Protein 9AVK (pdb70)

Sequence (101 aa):
SITQPMAEETYNPSYRRPVNNVEQGQTATDKPSFTTQDDKDATAPTGTTFTTTGTDTPTWATIDPSNGTVVTLKPGTPGAYNVPVTVTYPDKSTDEETTVPVIIVTKA

Solvent-accessible surface area: 6154 Å² total; per-residue (Å²): 151,179,107,66,68,59,20,116,61,42,66,20,60,15,184,102,20,96,6,56,70,70,101,73,20,84,10,147,22,71,17,28,42,95,97,119,134,137,24,125,20,24,139,54,8,64,10,75,31,21,149,129,36,23,135,36,8,84,34,60,79,84,76,0,39,0,39,0,127,6,30,94,53,32,80,59,100,0,30,0,28,0,30,1,61,63,149,21,74,27,123,21,52,0,40,2,91,4,53,167,103

InterPro domains:
  IPR005877 YSIRK Gram-positive signal peptide [PF04650] (17-41)
  IPR005877 YSIRK Gram-positive signal peptide [TIGR01168] (12-47)
  IPR012706 Rib/alpha/Esp surface antigen repeat [TIGR02331] (1205-1282)
  IPR012706 Rib/alpha/Esp surface antigen repeat [TIGR02331] (1286-1363)
  IPR012706 Rib/alpha/Esp surface antigen repeat [TIGR02331] (1367-1444)
  IPR012706 Rib/alpha/Esp surface antigen repeat [TIGR02331] (1448-1523)
  IPR012706 Rib/alpha/Esp surface antigen repeat [TIGR02331] (1527-1591)
  IPR012706 Rib/alpha/Esp surface antigen repeat [TIGR02331] (1600-1668)
  IPR013783 Immunoglobulin-like fold [G3DSA:2.60.40.10] (894-987)
  IPR019931 LPXTG cell wall anchor motif [PF00746] (1719-1752)
  IPR019931 LPXTG cell wall anchor motif [PS50847] (1725-1763)
  IPR044055 Long Rib domain [PF18957] (893-985)
  IPR046776 Putative pectate lyase-like adhesive domain [PF20585] (189-336)
  IPR059115 Rib domain [PF08428] (1193-1267)
  IPR059115 Rib domain [PF08428] (1274-1348)
  IPR059115 Rib domain [PF08428] (1355-1429)
  IPR059115 Rib domain [PF08428] (1436-1510)
  IPR059115 Rib domain [PF08428] (1515-1591)
  IPR059115 Rib domain [PF08428] (1595-1663)

Nearest PDB structures (foldseek):
  9avk-assembly1_A  TM=1.010E+00  e=5.190E-19  Limosilactobacillus reuteri
  6s5w-assembly2_B  TM=9.394E-01  e=1.440E-09  Lactobacillus acidophilus
  4aq1-assembly2_A-3  TM=6.271E-01  e=8.858E-03  Geobacillus stearothermophilus
  4aq1-assembly4_C-3  TM=6.489E-01  e=1.994E-02  Geobacillus stearothermophilus
  2yrl-assembly1_A  TM=5.977E-01  e=1.294E-02  Homo sapiens

Organism: Limosilactobacillus reuteri (NCBI:txid1598)

Structure (mmCIF, N/CA/C/O backbone):
data_9AVK
#
_entry.id   9AVK
#
_cell.length_a   36.161
_cell.length_b   36.161
_cell.length_c   126.332
_cell.angle_alpha   90.00
_cell.angle_beta   90.00
_cell.angle_gamma   90.00
#
_symmetry.space_group_name_H-M   'P 41 2 2'
#
loop_
_entity.id
_entity.type
_entity.pdbx_description
1 polymer 'YSIRK signal domain/LPXTG anchor domain surface protein'
2 non-polymer 'SODIUM ION'
3 non-polymer 'THIOCYANATE ION'
4 water water
#
loop_
_atom_site.group_PDB
_atom_site.id
_atom_site.type_symbol
_atom_site.label_atom_id
_atom_site.label_alt_id
_atom_site.label_comp_id
_atom_site.label_asym_id
_atom_site.label_entity_id
_atom_site.label_seq_id
_atom_site.pdbx_PDB_ins_code
_atom_site.Cartn_x
_atom_site.Cartn_y
_atom_site.Cartn_z
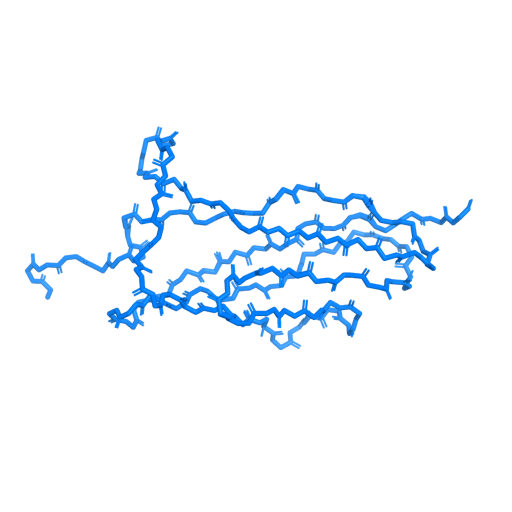_atom_site.occupancy
_atom_site.B_iso_or_equiv
_atom_site.auth_seq_id
_atom_site.auth_comp_id
_atom_site.auth_asym_id
_atom_site.auth_atom_id
_atom_site.pdbx_PDB_model_num
ATOM 1 N N . SER A 1 1 ? 34.390 -26.486 14.032 1.00 41.18 887 SER A N 1
ATOM 2 C CA . SER A 1 1 ? 33.307 -27.191 14.766 1.00 41.04 887 SER A CA 1
ATOM 3 C C . SER A 1 1 ? 33.783 -27.764 16.110 1.00 35.11 887 SER A C 1
ATOM 4 O O . SER A 1 1 ? 32.973 -28.389 16.776 1.00 37.85 887 SER A O 1
ATOM 7 N N . ILE A 1 2 ? 35.059 -27.575 16.514 1.00 31.94 888 ILE A N 1
ATOM 8 C CA . ILE A 1 2 ? 35.385 -27.488 17.941 1.00 30.31 888 ILE A CA 1
ATOM 9 C C . ILE A 1 2 ? 35.033 -26.091 18.456 1.00 25.16 888 ILE A C 1
ATOM 10 O O . ILE A 1 2 ? 34.775 -25.926 19.642 1.00 22.69 888 ILE A O 1
ATOM 15 N N . THR A 1 3 ? 35.063 -25.094 17.571 1.00 24.00 889 THR A N 1
ATOM 16 C CA . THR A 1 3 ? 34.438 -23.813 17.831 1.00 23.29 889 THR A CA 1
ATOM 17 C C . THR A 1 3 ? 32.983 -23.865 17.342 1.00 22.61 889 THR A C 1
ATOM 18 O O . THR A 1 3 ? 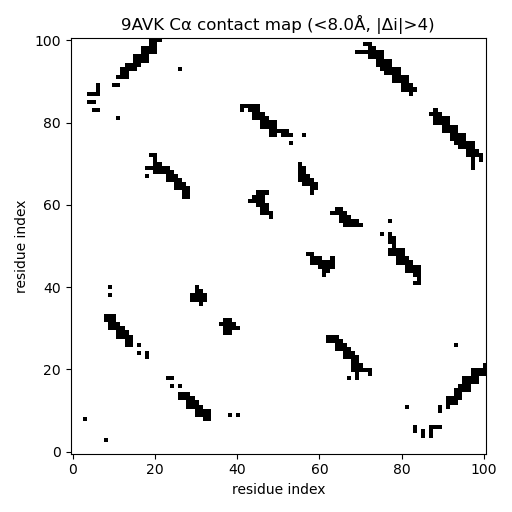32.649 -24.624 16.424 1.00 23.89 889 THR A O 1
ATOM 22 N N . GLN A 1 4 ? 32.136 -23.024 17.956 1.00 20.84 890 GLN A N 1
ATOM 23 C CA . GLN A 1 4 ? 30.694 -22.984 17.719 1.00 20.91 890 GLN A CA 1
ATOM 24 C C . GLN A 1 4 ? 30.360 -21.851 16.733 1.00 18.08 890 GLN A C 1
ATOM 25 O O . GLN A 1 4 ? 31.052 -20.835 16.646 1.00 18.01 890 GLN A O 1
ATOM 28 N N . PRO A 1 5 ? 29.307 -22.014 15.912 1.00 16.27 891 PRO A N 1
ATOM 29 C CA . PRO A 1 5 ? 28.879 -20.965 14.994 1.00 14.43 891 PRO A CA 1
ATOM 30 C C . PRO A 1 5 ? 28.506 -19.696 15.739 1.00 13.59 891 PRO A C 1
ATOM 31 O O . PRO A 1 5 ? 27.920 -19.740 16.802 1.00 12.89 891 PRO A O 1
ATOM 35 N N . MET A 1 6 ? 28.786 -18.535 15.146 1.00 12.93 892 MET A N 1
ATOM 36 C CA . MET A 1 6 ? 28.401 -17.260 15.737 1.00 13.25 892 MET A CA 1
ATOM 37 C C . MET A 1 6 ? 26.885 -17.182 15.882 1.00 13.49 892 MET A C 1
ATOM 38 O O . MET A 1 6 ? 26.396 -16.589 16.856 1.00 14.51 892 MET A O 1
ATOM 43 N N . ALA A 1 7 ? 26.121 -17.816 14.976 1.00 12.27 893 ALA A N 1
ATOM 44 C CA . ALA A 1 7 ? 24.671 -17.803 15.074 1.00 13.09 893 ALA A CA 1
ATOM 45 C C . ALA A 1 7 ? 24.156 -18.497 16.328 1.00 14.78 893 ALA A C 1
ATOM 46 O O . ALA A 1 7 ? 23.046 -18.245 16.742 1.00 15.73 893 ALA A O 1
ATOM 48 N N A GLU A 1 8 ? 24.951 -19.373 16.939 0.50 14.81 894 GLU A N 1
ATOM 49 N N B GLU A 1 8 ? 24.962 -19.353 16.963 0.50 14.86 894 GLU A N 1
ATOM 50 C CA A GLU A 1 8 ? 24.531 -19.963 18.189 0.50 15.29 894 GLU A CA 1
ATOM 51 C CA B GLU A 1 8 ? 24.535 -19.992 18.192 0.50 15.38 894 GLU A CA 1
ATOM 52 C C A GLU A 1 8 ? 24.579 -18.918 19.300 0.50 15.09 894 GLU A C 1
ATOM 53 C C B GLU A 1 8 ? 24.746 -19.073 19.395 0.50 15.25 894 GLU A C 1
ATOM 54 O O A GLU A 1 8 ? 23.692 -18.914 20.143 0.50 16.47 894 GLU A O 1
ATOM 55 O O B GLU A 1 8 ? 24.192 -19.373 20.449 0.50 16.36 894 GLU A O 1
ATOM 66 N N . THR A 1 9 ? 25.578 -18.028 19.264 1.00 14.98 895 THR A N 1
ATOM 67 C CA . THR A 1 9 ? 25.935 -17.135 20.368 1.00 14.86 895 THR A CA 1
ATOM 68 C C . THR A 1 9 ? 25.088 -15.866 20.386 1.00 14.15 895 THR A C 1
ATOM 69 O O . THR A 1 9 ? 24.751 -15.313 21.433 1.00 16.35 895 THR A O 1
ATOM 73 N N . TYR A 1 10 ? 24.787 -15.360 19.206 1.00 12.24 896 TYR A N 1
ATOM 74 C CA . TYR A 1 10 ? 24.135 -14.065 19.057 1.00 11.69 896 TYR A CA 1
ATOM 75 C C . TYR A 1 10 ? 22.665 -14.221 18.714 1.00 11.55 896 TYR A C 1
ATOM 76 O O . TYR A 1 10 ? 22.302 -15.172 18.052 1.00 12.55 896 TYR A O 1
ATOM 85 N N . ASN A 1 11 ? 21.851 -13.276 19.174 1.00 10.30 897 ASN A N 1
ATOM 86 C CA . ASN A 1 11 ? 20.409 -13.307 18.951 1.00 10.49 897 ASN A CA 1
ATOM 87 C C . ASN A 1 11 ? 19.974 -11.939 18.459 1.00 8.90 897 ASN A C 1
ATOM 88 O O . ASN A 1 11 ? 19.884 -10.977 19.219 1.00 9.20 897 ASN A O 1
ATOM 93 N N . PRO A 1 12 ? 19.674 -11.775 17.156 1.00 8.70 898 PRO A N 1
ATOM 94 C CA . PRO A 1 12 ? 19.197 -10.507 16.641 1.00 8.29 898 PRO A CA 1
ATOM 95 C C . PRO A 1 12 ? 17.693 -10.299 16.866 1.00 8.12 898 PRO A C 1
ATOM 96 O O . PRO A 1 12 ? 16.946 -11.282 16.986 1.00 10.59 898 PRO A O 1
ATOM 100 N N . SER A 1 13 ? 17.268 -9.033 16.985 1.00 8.10 899 SER A N 1
ATOM 101 C CA . SER A 1 13 ? 15.863 -8.649 16.903 1.00 7.75 899 SER A CA 1
ATOM 102 C C . SER A 1 13 ? 15.753 -7.214 16.422 1.00 7.61 899 SER A C 1
ATOM 103 O O . SER A 1 13 ? 16.718 -6.462 16.450 1.00 8.60 899 SER A O 1
ATOM 106 N N . TYR A 1 14 ? 14.564 -6.882 15.963 1.00 6.63 900 TYR A N 1
ATOM 107 C CA . TYR A 1 14 ? 14.202 -5.527 15.630 1.00 6.65 900 TYR A CA 1
ATOM 108 C C . TYR A 1 14 ? 13.082 -5.099 16.559 1.00 7.17 900 TYR A C 1
ATOM 109 O O . TYR A 1 14 ? 12.381 -5.939 17.085 1.00 8.94 900 TYR A O 1
ATOM 118 N N A ARG A 1 15 ? 12.930 -3.783 16.704 0.50 7.75 901 ARG A N 1
ATOM 119 N N B ARG A 1 15 ? 12.947 -3.793 16.764 0.50 7.74 901 ARG A N 1
ATOM 120 C CA A ARG A 1 15 ? 11.868 -3.182 17.490 0.50 7.71 901 ARG A CA 1
ATOM 121 C CA B ARG A 1 15 ? 11.845 -3.286 17.554 0.50 7.67 901 ARG A CA 1
ATOM 122 C C A ARG A 1 15 ? 10.553 -3.265 16.724 0.50 7.15 901 ARG A C 1
ATOM 123 C C B ARG A 1 15 ? 10.563 -3.339 16.735 0.50 7.15 901 ARG A C 1
ATOM 124 O O A ARG A 1 15 ? 10.526 -3.007 15.525 0.50 6.64 901 ARG A O 1
ATOM 125 O O B ARG A 1 15 ? 10.576 -3.149 15.526 0.50 6.74 901 ARG A O 1
ATOM 140 N N . PRO A 1 16 ? 9.392 -3.491 17.376 1.00 6.83 902 PRO A N 1
ATOM 141 C CA . PRO A 1 16 ? 8.128 -3.315 16.676 1.00 7.40 902 PRO A CA 1
ATOM 142 C C . PRO A 1 16 ? 8.032 -1.874 16.192 1.00 7.86 902 PRO A C 1
ATOM 143 O O . PRO A 1 16 ? 8.424 -0.950 16.899 1.00 7.40 902 PRO A O 1
ATOM 147 N N . VAL A 1 17 ? 7.542 -1.681 14.975 1.00 8.22 903 VAL A N 1
ATOM 148 C CA . VAL A 1 17 ? 7.433 -0.336 14.441 1.00 9.51 903 VAL A CA 1
ATOM 149 C C . VAL A 1 17 ? 6.038 -0.107 13.831 1.00 9.50 903 VAL A C 1
ATOM 150 O O . VAL A 1 17 ? 5.590 -0.882 13.005 1.00 9.84 903 VAL A O 1
ATOM 154 N N A ASN A 1 18 ? 5.369 0.948 14.278 0.50 9.46 904 ASN A N 1
ATOM 155 N N B ASN A 1 18 ? 5.378 0.997 14.220 0.50 10.05 904 ASN A N 1
ATOM 156 C CA A ASN A 1 18 ? 4.229 1.456 13.566 0.50 9.67 904 ASN A CA 1
ATOM 157 C CA B ASN A 1 18 ? 4.116 1.471 13.672 0.50 10.71 904 ASN A CA 1
ATOM 158 C C A ASN A 1 18 ? 4.755 2.457 12.543 0.50 9.21 904 ASN A C 1
ATOM 159 C C B ASN A 1 18 ? 4.460 2.590 12.687 0.50 10.07 904 ASN A C 1
ATOM 160 O O A ASN A 1 18 ? 5.701 3.227 12.749 0.50 8.81 904 ASN A O 1
ATOM 161 O O B ASN A 1 18 ? 5.007 3.610 13.128 0.50 9.56 904 ASN A O 1
ATOM 170 N N . VAL A 1 19 ? 4.108 2.415 11.397 1.00 8.96 905 VAL A N 1
ATOM 171 C CA . VAL A 1 19 ? 4.374 3.415 10.375 1.00 9.14 905 VAL A CA 1
ATOM 172 C C . VAL A 1 19 ? 3.063 3.766 9.685 1.00 8.99 905 VAL A C 1
ATOM 173 O O . VAL A 1 19 ? 2.268 2.900 9.388 1.00 8.60 905 VAL A O 1
ATOM 177 N N . GLU A 1 20 ? 2.787 5.067 9.478 1.00 8.60 906 GLU A N 1
ATOM 178 C CA . GLU A 1 20 ? 1.587 5.447 8.810 1.00 9.24 906 GLU A CA 1
ATOM 179 C C . GLU A 1 20 ? 1.790 5.296 7.308 1.00 8.39 906 GLU A C 1
ATOM 180 O O . GLU A 1 20 ? 2.793 5.696 6.756 1.00 8.05 906 GLU A O 1
ATOM 186 N N . GLN A 1 21 ? 0.785 4.748 6.654 1.00 8.24 907 GLN A N 1
ATOM 187 C CA . GLN A 1 21 ? 0.700 4.732 5.221 1.00 8.14 907 GLN A CA 1
ATOM 188 C C . GLN A 1 21 ? 1.052 6.106 4.656 1.00 7.86 907 GLN A C 1
ATOM 189 O O . GLN A 1 21 ? 0.496 7.128 5.084 1.00 8.92 907 GLN A O 1
ATOM 195 N N . GLY A 1 22 ? 1.996 6.128 3.715 1.00 7.95 908 GLY A N 1
ATOM 196 C CA . GLY A 1 22 ? 2.392 7.389 3.110 1.00 8.44 908 GLY A CA 1
ATOM 197 C C . GLY A 1 22 ? 3.547 8.102 3.806 1.00 9.04 908 GLY A C 1
ATOM 198 O O . GLY A 1 22 ? 3.964 9.152 3.304 1.00 11.07 908 GLY A O 1
ATOM 199 N N . GLN A 1 23 ? 3.971 7.604 4.963 1.00 8.05 909 GLN A N 1
ATOM 200 C CA . GLN A 1 23 ? 5.097 8.126 5.718 1.00 8.21 909 GLN A CA 1
ATOM 201 C C . GLN A 1 23 ? 6.275 7.148 5.672 1.00 7.94 909 GLN A C 1
ATOM 202 O O . GLN A 1 23 ? 6.155 6.000 5.237 1.00 7.42 909 GLN A O 1
ATOM 208 N N . THR A 1 24 ? 7.420 7.628 6.152 1.00 7.83 910 THR A N 1
ATOM 209 C CA . THR A 1 24 ? 8.634 6.835 6.209 1.00 7.89 910 THR A CA 1
ATOM 210 C C . THR A 1 24 ? 8.928 6.517 7.676 1.00 7.38 910 THR A C 1
ATOM 211 O O . THR A 1 24 ? 8.720 7.358 8.569 1.00 7.63 910 THR A O 1
ATOM 215 N N . ALA A 1 25 ? 9.496 5.338 7.911 1.00 6.75 911 ALA A N 1
ATOM 216 C CA . ALA A 1 25 ? 10.013 4.978 9.226 1.00 7.19 911 ALA A CA 1
ATOM 217 C C . ALA A 1 25 ? 11.272 4.147 9.036 1.00 7.08 911 ALA A C 1
ATOM 218 O O . ALA A 1 25 ? 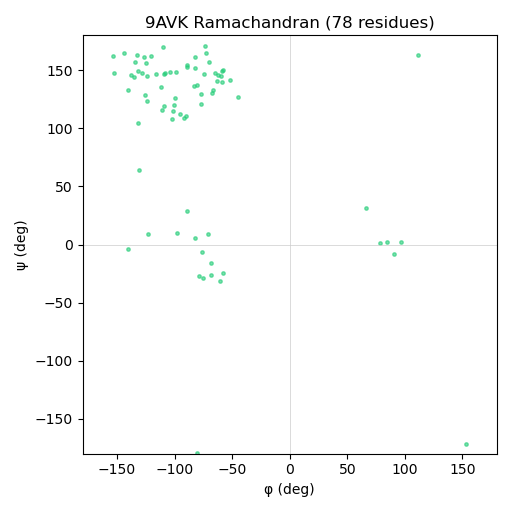11.514 3.635 7.966 1.00 7.06 911 ALA A O 1
ATOM 220 N N . THR A 1 26 ? 12.028 3.997 10.112 1.00 8.32 912 THR A N 1
ATOM 221 C CA . THR A 1 26 ? 13.219 3.151 10.097 1.00 8.90 912 THR A CA 1
ATOM 222 C C . THR A 1 26 ? 13.228 2.228 11.317 1.00 9.02 912 THR A C 1
ATOM 223 O O . THR A 1 26 ? 12.494 2.432 12.300 1.00 11.62 912 THR A O 1
ATOM 227 N N . ASP A 1 27 ? 14.055 1.204 11.215 1.00 8.58 913 ASP A N 1
ATOM 228 C CA . ASP A 1 27 ? 14.215 0.256 12.317 1.00 8.60 913 ASP A CA 1
ATOM 229 C C . ASP A 1 27 ? 15.606 -0.323 12.202 1.00 9.79 913 ASP A C 1
ATOM 230 O O . ASP A 1 27 ? 16.097 -0.554 11.110 1.00 11.87 913 ASP A O 1
ATOM 235 N N . LYS A 1 28 ? 16.227 -0.650 13.325 1.00 8.85 914 LYS A N 1
ATOM 236 C CA . LYS A 1 28 ? 17.573 -1.177 13.302 1.00 8.16 914 LYS A CA 1
ATOM 237 C C . LYS A 1 28 ? 17.624 -2.365 14.235 1.00 7.92 914 LYS A C 1
ATOM 238 O O . LYS A 1 28 ? 16.805 -2.457 15.182 1.00 7.91 914 LYS A O 1
ATOM 244 N N . PRO A 1 29 ? 18.600 -3.267 14.018 1.00 7.90 915 PRO A N 1
ATOM 245 C CA . PRO A 1 29 ? 18.665 -4.464 14.827 1.00 7.73 915 PRO A CA 1
ATOM 246 C C . PRO A 1 29 ? 19.494 -4.257 16.086 1.00 7.77 915 PRO A C 1
ATOM 247 O O . PRO A 1 29 ? 20.396 -3.409 16.133 1.00 9.10 915 PRO A O 1
ATOM 251 N N . SER A 1 30 ? 19.138 -5.053 17.096 1.00 7.72 916 SER A N 1
ATOM 252 C CA . SER A 1 30 ? 19.881 -5.190 18.343 1.00 8.24 916 SER A CA 1
ATOM 253 C C . SER A 1 30 ? 20.199 -6.653 18.568 1.00 7.40 916 SER A C 1
ATOM 254 O O . SER A 1 30 ? 19.486 -7.512 18.067 1.00 8.31 916 SER A O 1
ATOM 257 N N . PHE A 1 31 ? 21.240 -6.937 19.351 1.00 7.12 917 PHE A N 1
ATOM 258 C CA . PHE A 1 31 ? 21.611 -8.309 19.596 1.00 7.03 917 PHE A CA 1
ATOM 259 C C . PHE A 1 31 ? 21.740 -8.589 21.090 1.00 7.87 917 PHE A C 1
ATOM 260 O O . PHE A 1 31 ? 22.105 -7.699 21.868 1.00 7.38 917 PHE A O 1
ATOM 268 N N . THR A 1 32 ? 21.409 -9.833 21.465 1.00 8.87 918 THR A N 1
ATOM 269 C CA . THR A 1 32 ? 21.688 -10.313 22.810 1.00 10.62 918 THR A CA 1
ATOM 270 C C . THR A 1 32 ? 22.475 -11.606 22.739 1.00 11.58 918 THR A C 1
ATOM 271 O O . THR A 1 32 ? 22.566 -12.236 21.701 1.00 10.38 918 THR A O 1
ATOM 275 N N . THR A 1 33 ? 23.111 -11.919 23.871 1.00 13.17 919 THR A N 1
ATOM 276 C CA . THR A 1 33 ? 23.677 -13.222 24.179 1.00 16.41 919 THR A CA 1
ATOM 277 C C . THR A 1 33 ? 22.570 -14.159 24.657 1.00 19.74 919 THR A C 1
ATOM 278 O O . THR A 1 33 ? 21.403 -13.777 24.732 1.00 20.98 919 THR A O 1
ATOM 282 N N . GLN A 1 34 ? 22.967 -15.392 24.979 1.00 26.08 920 GLN A N 1
ATOM 283 C CA . GLN A 1 34 ? 22.006 -16.426 25.337 1.00 32.90 920 GLN A CA 1
ATOM 284 C C . GLN A 1 34 ? 21.362 -16.178 26.713 1.00 38.40 920 GLN A C 1
ATOM 285 O O . GLN A 1 34 ? 20.641 -17.052 27.194 1.00 42.95 920 GLN A O 1
ATOM 287 N N . ASP A 1 35 ? 21.599 -14.997 27.329 1.00 37.81 921 ASP A N 1
ATOM 288 C CA . ASP A 1 35 ? 20.969 -14.597 28.586 1.00 38.57 921 ASP A CA 1
ATOM 289 C C . ASP A 1 35 ? 20.210 -13.271 28.465 1.00 34.25 921 ASP A C 1
ATOM 290 O O . ASP A 1 35 ? 19.729 -12.731 29.457 1.00 33.43 921 ASP A O 1
ATOM 295 N N . ASP A 1 36 ? 20.057 -12.746 27.254 1.00 29.90 922 ASP A N 1
ATOM 296 C CA . ASP A 1 36 ? 19.439 -11.443 27.063 1.00 28.16 922 ASP A CA 1
ATOM 297 C C . ASP A 1 36 ? 20.372 -10.400 27.691 1.00 24.16 922 ASP A C 1
ATOM 298 O O . ASP A 1 36 ? 19.873 -9.360 28.091 1.00 27.87 922 ASP A O 1
ATOM 303 N N . LYS A 1 37 ? 21.702 -10.642 27.686 1.00 20.51 923 LYS A N 1
ATOM 304 C CA . LYS A 1 37 ? 22.690 -9.578 27.855 1.00 18.61 923 LYS A CA 1
ATOM 305 C C . LYS A 1 37 ? 22.931 -8.891 26.506 1.00 14.88 923 LYS A C 1
ATOM 306 O O . LYS A 1 37 ? 23.071 -9.578 25.490 1.00 13.24 923 LYS A O 1
ATOM 312 N N . ASP A 1 38 ? 23.003 -7.547 26.484 1.00 12.42 924 ASP A N 1
ATOM 313 C CA . ASP A 1 38 ? 23.234 -6.854 25.223 1.00 11.14 924 ASP A CA 1
ATOM 314 C C . ASP A 1 38 ? 24.591 -7.248 24.662 1.00 9.27 924 ASP A C 1
ATOM 315 O O . ASP A 1 38 ? 25.584 -7.349 25.383 1.00 8.96 924 ASP A O 1
ATOM 320 N N . ALA A 1 39 ? 24.609 -7.404 23.330 1.00 8.24 925 ALA A N 1
ATOM 321 C CA . ALA A 1 39 ? 25.754 -7.950 22.625 1.00 7.83 925 ALA A CA 1
ATOM 322 C C . ALA A 1 39 ? 26.107 -7.069 21.432 1.00 7.66 925 ALA A C 1
ATOM 323 O O . ALA A 1 39 ? 25.233 -6.497 20.790 1.00 7.03 925 ALA A O 1
ATOM 325 N N . THR A 1 40 ? 27.403 -7.040 21.094 1.00 7.60 926 THR A N 1
ATOM 326 C CA . THR A 1 40 ? 27.855 -6.404 19.858 1.00 7.75 926 THR A CA 1
ATOM 327 C C . THR A 1 40 ? 28.116 -7.502 18.827 1.00 8.40 926 THR A C 1
ATOM 328 O O . THR A 1 40 ? 28.984 -8.339 19.041 1.00 9.94 926 THR A O 1
ATOM 332 N N . ALA A 1 41 ? 27.331 -7.518 17.742 1.00 9.41 927 ALA A N 1
ATOM 333 C CA . ALA A 1 41 ? 27.487 -8.511 16.705 1.00 10.21 927 ALA A CA 1
ATOM 334 C C . ALA A 1 41 ? 28.899 -8.428 16.132 1.00 10.83 927 ALA A C 1
ATOM 335 O O . ALA A 1 41 ? 29.464 -7.338 15.988 1.00 11.46 927 ALA A O 1
ATOM 337 N N . PRO A 1 42 ? 29.443 -9.569 15.672 1.00 10.07 928 PRO A N 1
ATOM 338 C CA . PRO A 1 42 ? 30.781 -9.594 15.096 1.00 10.95 928 PRO A CA 1
ATOM 339 C C . PRO A 1 42 ? 30.905 -8.544 14.008 1.00 10.87 928 PRO A C 1
ATOM 340 O O . PRO A 1 42 ? 30.018 -8.321 13.179 1.00 10.70 928 PRO A O 1
ATOM 344 N N . THR A 1 43 ? 32.095 -7.928 13.979 1.00 12.39 929 THR A N 1
ATOM 345 C CA . THR A 1 43 ? 32.346 -6.893 13.007 1.00 11.94 929 THR A CA 1
ATOM 346 C C . THR A 1 43 ? 32.370 -7.522 11.607 1.00 10.58 929 THR A C 1
ATOM 347 O O . THR A 1 43 ? 33.070 -8.506 11.415 1.00 10.62 929 THR A O 1
ATOM 351 N N . GLY A 1 44 ? 31.628 -6.942 10.679 1.00 9.69 930 GLY A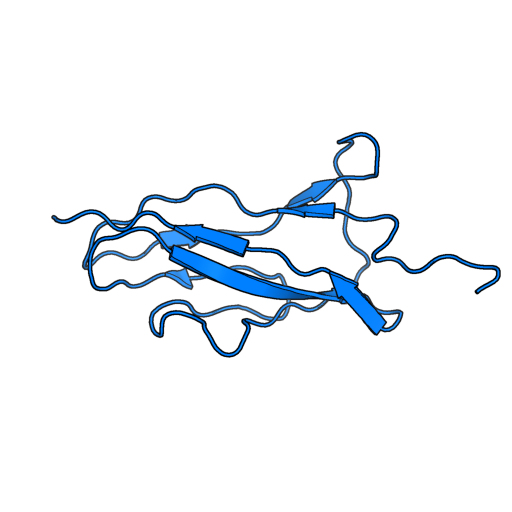 N 1
ATOM 352 C CA . GLY A 1 44 ? 31.489 -7.499 9.340 1.00 9.55 930 GLY A CA 1
ATOM 353 C C . GLY A 1 44 ? 30.246 -8.349 9.140 1.00 9.20 930 GLY A C 1
ATOM 354 O O . GLY A 1 44 ? 30.074 -8.961 8.093 1.00 9.86 930 GLY A O 1
ATOM 355 N N . THR A 1 45 ? 29.401 -8.472 10.161 1.00 8.74 931 THR A N 1
ATOM 356 C CA . THR A 1 45 ? 28.119 -9.124 9.971 1.00 8.24 931 THR A CA 1
ATOM 357 C C . THR A 1 45 ? 27.344 -8.371 8.895 1.00 7.74 931 THR A C 1
ATOM 358 O O . THR A 1 45 ? 27.367 -7.134 8.878 1.00 7.90 931 THR A O 1
ATOM 362 N N . THR A 1 46 ? 26.657 -9.111 8.021 1.00 7.94 932 THR A N 1
ATOM 363 C CA . THR A 1 46 ? 25.866 -8.484 6.975 1.00 8.43 932 THR A CA 1
ATOM 364 C C . THR A 1 46 ? 24.391 -8.874 7.094 1.00 7.68 932 THR A C 1
ATOM 365 O O . THR A 1 46 ? 24.036 -9.887 7.706 1.00 8.01 932 THR A O 1
ATOM 369 N N . PHE A 1 47 ? 23.537 -8.081 6.429 1.00 7.19 933 PHE A N 1
ATOM 370 C CA . PHE A 1 47 ? 22.097 -8.187 6.552 1.00 7.57 933 PHE A CA 1
ATOM 371 C C . PHE A 1 47 ? 21.458 -8.085 5.172 1.00 8.36 933 PHE A C 1
ATOM 372 O O . PHE A 1 47 ? 21.842 -7.252 4.370 1.00 9.71 933 PHE A O 1
ATOM 380 N N A THR A 1 48 ? 20.544 -8.995 4.821 0.50 7.97 934 THR A N 1
ATOM 381 N N B THR A 1 48 ? 20.475 -8.942 4.898 0.50 7.99 934 THR A N 1
ATOM 382 C CA A THR A 1 48 ? 19.780 -8.842 3.590 0.50 8.07 934 THR A CA 1
ATOM 383 C CA B THR A 1 48 ? 19.771 -8.900 3.628 0.50 8.21 934 THR A CA 1
ATOM 384 C C A THR A 1 48 ? 18.337 -9.201 3.919 0.50 7.81 934 THR A C 1
ATOM 385 C C B THR A 1 48 ? 18.325 -9.285 3.879 0.50 7.97 934 THR A C 1
ATOM 386 O O A THR A 1 48 ? 18.060 -9.795 4.959 0.50 7.92 934 THR A O 1
ATOM 387 O O B THR A 1 48 ? 18.042 -10.039 4.800 0.50 8.47 934 THR A O 1
ATOM 394 N N . THR A 1 49 ? 17.416 -8.724 3.080 1.00 8.07 935 THR A N 1
ATOM 395 C CA . THR A 1 49 ? 16.018 -9.092 3.162 1.00 7.89 935 THR A CA 1
ATOM 396 C C . THR A 1 49 ? 15.818 -10.391 2.400 1.00 7.48 935 THR A C 1
ATOM 397 O O . THR A 1 49 ? 16.433 -10.613 1.351 1.00 7.96 935 THR A O 1
ATOM 401 N N . GLY A 1 50 ? 14.890 -11.205 2.882 1.00 7.61 936 GLY A N 1
ATOM 402 C CA . GLY A 1 50 ? 14.478 -12.391 2.167 1.00 7.73 936 GLY A CA 1
ATOM 403 C C . GLY A 1 50 ? 13.613 -12.052 0.945 1.00 8.02 936 GLY A C 1
ATOM 404 O O . GLY A 1 50 ? 13.157 -10.914 0.735 1.00 7.56 936 GLY A O 1
ATOM 405 N N . THR A 1 51 ? 13.360 -13.078 0.126 1.00 9.35 937 THR A N 1
ATOM 406 C CA . THR A 1 51 ? 12.665 -12.852 -1.132 1.00 10.47 937 THR A CA 1
ATOM 407 C C . THR A 1 51 ? 11.214 -12.442 -0.925 1.00 11.20 937 THR A C 1
ATOM 408 O O . THR A 1 51 ? 10.660 -11.763 -1.815 1.00 12.63 937 THR A O 1
ATOM 412 N N . ASP A 1 52 ? 10.602 -12.832 0.195 1.00 12.14 938 ASP A N 1
ATOM 413 C CA . ASP A 1 52 ? 9.197 -12.523 0.444 1.00 13.92 938 ASP A CA 1
ATOM 414 C C . ASP A 1 52 ? 9.006 -11.180 1.158 1.00 14.04 938 ASP A C 1
ATOM 415 O O . ASP A 1 52 ? 8.093 -11.006 1.949 1.00 21.76 938 ASP A O 1
ATOM 420 N N . THR A 1 53 ? 9.902 -10.240 0.956 1.00 11.81 939 THR A N 1
ATOM 421 C CA . THR A 1 53 ? 9.818 -8.934 1.606 1.00 10.63 939 THR A CA 1
ATOM 422 C C . THR A 1 53 ? 8.730 -8.098 0.947 1.00 9.53 939 THR A C 1
ATOM 423 O O . THR A 1 53 ? 8.606 -8.100 -0.275 1.00 8.69 939 THR A O 1
ATOM 427 N N . PRO A 1 54 ? 8.027 -7.239 1.709 1.00 8.73 940 PRO A N 1
ATOM 428 C CA . PRO A 1 54 ? 7.201 -6.208 1.113 1.00 8.50 940 PRO A CA 1
ATOM 429 C C . PRO A 1 54 ? 8.105 -5.283 0.316 1.00 7.82 940 PRO A C 1
ATOM 430 O O . PRO A 1 54 ? 9.252 -5.037 0.712 1.00 7.58 940 PRO A O 1
ATOM 434 N N . THR A 1 55 ? 7.604 -4.745 -0.798 1.00 7.30 941 THR A N 1
ATOM 435 C CA . THR A 1 55 ? 8.482 -4.011 -1.693 1.00 7.27 941 THR A CA 1
ATOM 436 C C . THR A 1 55 ? 8.843 -2.610 -1.200 1.00 6.97 941 THR A C 1
ATOM 437 O O . THR A 1 55 ? 9.729 -1.979 -1.777 1.00 7.97 941 THR A O 1
ATOM 441 N N . TRP A 1 56 ? 8.227 -2.166 -0.111 1.00 6.27 942 TRP A N 1
ATOM 442 C CA . TRP A 1 56 ? 8.509 -0.870 0.472 1.00 5.81 942 TRP A CA 1
ATOM 443 C C . TRP A 1 56 ? 9.493 -0.954 1.641 1.00 5.60 942 TRP A C 1
ATOM 444 O O . TRP A 1 56 ? 9.727 0.045 2.311 1.00 5.35 942 TRP A O 1
ATOM 455 N N . ALA A 1 57 ? 10.113 -2.124 1.849 1.00 5.67 943 ALA A N 1
ATOM 456 C CA . ALA A 1 57 ? 11.142 -2.258 2.877 1.00 5.86 943 ALA A CA 1
ATOM 457 C C . ALA A 1 57 ? 12.491 -2.413 2.202 1.00 6.54 943 ALA A C 1
ATOM 458 O O . ALA A 1 57 ? 12.685 -3.329 1.397 1.00 6.87 943 ALA A O 1
ATOM 460 N N . THR A 1 58 ? 13.403 -1.467 2.478 1.00 6.46 944 THR A N 1
ATOM 461 C CA . THR A 1 58 ? 14.773 -1.470 1.973 1.00 7.06 944 THR A CA 1
ATOM 462 C C . THR A 1 58 ? 15.741 -1.592 3.133 1.00 7.29 944 THR A C 1
ATOM 463 O O . THR A 1 58 ? 15.448 -1.160 4.250 1.00 8.22 944 THR A O 1
ATOM 467 N N . ILE A 1 59 ? 16.856 -2.276 2.881 1.00 6.82 945 ILE A N 1
ATOM 468 C CA . ILE A 1 59 ? 17.824 -2.531 3.930 1.00 6.97 945 ILE A CA 1
ATOM 469 C C . ILE A 1 59 ? 19.199 -2.007 3.535 1.00 7.20 945 ILE A C 1
ATOM 470 O O . ILE A 1 59 ? 19.600 -2.056 2.372 1.00 7.47 945 ILE A O 1
ATOM 475 N N . ASP A 1 60 ? 19.905 -1.529 4.551 1.00 7.31 946 ASP A N 1
ATOM 476 C CA . ASP A 1 60 ? 21.319 -1.243 4.444 1.00 7.71 946 ASP A CA 1
ATOM 477 C C . ASP A 1 60 ? 22.093 -2.490 4.871 1.00 7.53 946 ASP A C 1
ATOM 478 O O . ASP A 1 60 ? 22.056 -2.854 6.032 1.00 7.18 946 ASP A O 1
ATOM 483 N N . PRO A 1 61 ? 22.760 -3.215 3.954 1.00 7.78 947 PRO A N 1
ATOM 484 C CA . PRO A 1 61 ? 23.330 -4.509 4.290 1.00 7.59 947 PRO A CA 1
ATOM 485 C C . PRO A 1 61 ? 24.503 -4.400 5.255 1.00 7.66 947 PRO A C 1
ATOM 486 O O . PRO A 1 61 ? 24.870 -5.391 5.864 1.00 7.19 947 PRO A O 1
ATOM 490 N N . SER A 1 62 ? 25.052 -3.202 5.403 1.00 7.93 948 SER A N 1
ATOM 491 C CA . SER A 1 62 ? 26.219 -2.990 6.252 1.00 9.09 948 SER A CA 1
ATOM 492 C C . SER A 1 62 ? 25.871 -3.018 7.736 1.00 9.49 948 SER A C 1
ATOM 493 O O . SER A 1 62 ? 26.708 -3.369 8.581 1.00 10.40 948 SER A O 1
ATOM 496 N N . ASN A 1 63 ? 24.651 -2.634 8.085 1.00 9.16 949 ASN A N 1
ATOM 497 C CA . ASN A 1 63 ? 24.295 -2.509 9.491 1.00 9.15 949 ASN A CA 1
ATOM 498 C C . ASN A 1 63 ? 22.875 -3.000 9.786 1.00 8.62 949 ASN A C 1
ATOM 499 O O . ASN A 1 63 ? 22.480 -3.030 10.957 1.00 8.74 949 ASN A O 1
ATOM 504 N N . GLY A 1 64 ? 22.111 -3.404 8.778 1.00 7.77 950 GLY A N 1
ATOM 505 C CA . GLY A 1 64 ? 20.790 -3.967 9.024 1.00 7.26 950 GLY A CA 1
ATOM 506 C C . GLY A 1 64 ? 19.684 -2.930 9.186 1.00 7.29 950 GLY A C 1
ATOM 507 O O . GLY A 1 64 ? 18.535 -3.291 9.453 1.00 7.26 950 GLY A O 1
ATOM 508 N N . THR A 1 65 ? 19.996 -1.641 9.047 1.00 7.51 951 THR A N 1
ATOM 509 C CA . THR A 1 65 ? 18.954 -0.632 9.169 1.00 8.57 951 THR A CA 1
ATOM 510 C C . THR A 1 65 ? 17.986 -0.749 7.993 1.00 7.77 951 THR A C 1
ATOM 511 O O . THR A 1 65 ? 18.386 -0.807 6.834 1.00 7.97 951 THR A O 1
ATOM 515 N N A VAL A 1 66 ? 16.694 -0.691 8.319 0.50 7.44 952 VAL A N 1
ATOM 516 N N B VAL A 1 66 ? 16.699 -0.781 8.330 0.50 7.42 952 VAL A N 1
ATOM 517 C CA A VAL A 1 66 ? 15.618 -0.948 7.381 0.50 7.26 952 VAL A CA 1
ATOM 518 C CA B VAL A 1 66 ? 15.685 -0.826 7.303 0.50 7.24 952 VAL A CA 1
ATOM 519 C C A VAL A 1 66 ? 14.757 0.304 7.290 0.50 7.32 952 VAL A C 1
ATOM 520 C C B VAL A 1 66 ? 14.955 0.506 7.261 0.50 7.24 952 VAL A C 1
ATOM 521 O O A VAL A 1 66 ? 14.358 0.812 8.354 0.50 6.96 952 VAL A O 1
ATOM 522 O O B VAL A 1 66 ? 14.832 1.271 8.232 0.50 6.58 952 VAL A O 1
ATOM 529 N N . THR A 1 67 ? 14.538 0.789 6.046 1.00 7.28 953 THR A N 1
ATOM 530 C CA . THR A 1 67 ? 13.702 1.940 5.792 1.00 7.43 953 THR A CA 1
ATOM 531 C C . THR A 1 67 ? 12.389 1.448 5.210 1.00 7.09 953 THR A C 1
ATOM 532 O O . THR A 1 67 ? 12.389 0.569 4.336 1.00 7.12 953 THR A O 1
ATOM 536 N N . LEU A 1 68 ? 11.281 2.014 5.705 1.00 6.86 954 LEU A N 1
ATOM 537 C CA . LEU A 1 68 ? 9.950 1.523 5.395 1.00 7.06 954 LEU A CA 1
ATOM 538 C C . LEU A 1 68 ? 9.120 2.657 4.813 1.00 6.47 954 LEU A C 1
ATOM 539 O O . LEU A 1 68 ? 9.000 3.692 5.444 1.00 6.26 954 LEU A O 1
ATOM 544 N N . LYS A 1 69 ? 8.584 2.457 3.598 1.00 6.44 955 LY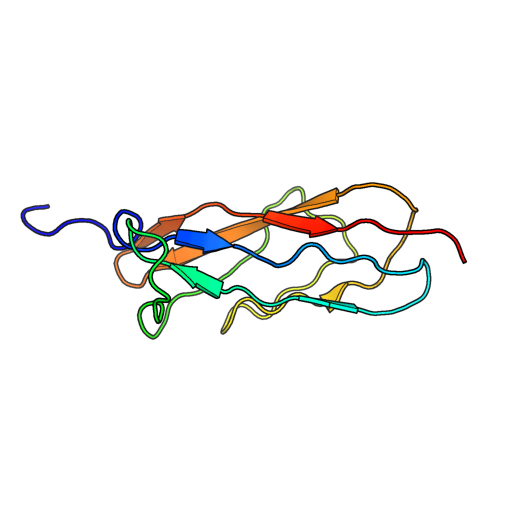S A N 1
ATOM 545 C CA . LYS A 1 69 ? 7.812 3.498 2.922 1.00 6.94 955 LYS A CA 1
ATOM 546 C C . LYS A 1 69 ? 6.501 2.914 2.406 1.00 6.89 955 LYS A C 1
ATOM 547 O O . LYS A 1 69 ? 6.294 2.821 1.203 1.00 7.36 955 LYS A O 1
ATOM 553 N N . PRO A 1 70 ? 5.622 2.457 3.309 1.00 6.67 956 PRO A N 1
ATOM 554 C CA . PRO A 1 70 ? 4.381 1.801 2.899 1.00 6.36 956 PRO A CA 1
ATOM 555 C C . PRO A 1 70 ? 3.371 2.775 2.323 1.00 7.02 956 PRO A C 1
ATOM 556 O O . PRO A 1 70 ? 3.515 3.991 2.530 1.00 7.72 956 PRO A O 1
ATOM 560 N N . GLY A 1 71 ? 2.353 2.276 1.645 1.00 6.66 957 GLY A N 1
ATOM 561 C CA . GLY A 1 71 ? 2.015 0.877 1.499 1.00 6.65 957 GLY A CA 1
ATOM 562 C C . GLY A 1 71 ? 0.725 0.560 2.238 1.00 6.64 957 GLY A C 1
ATOM 563 O O . GLY A 1 71 ? 0.296 1.292 3.134 1.00 7.34 957 GLY A O 1
ATOM 564 N N . THR A 1 72 ? 0.155 -0.575 1.880 1.00 6.10 958 THR A N 1
ATOM 565 C CA . THR A 1 72 ? -1.146 -0.982 2.365 1.00 6.43 958 THR A CA 1
ATOM 566 C C . THR A 1 72 ? -1.123 -1.260 3.854 1.00 6.38 958 THR A C 1
ATOM 567 O O . THR A 1 72 ? -0.234 -1.966 4.333 1.00 6.37 958 THR A O 1
ATOM 571 N N . PRO A 1 73 ? -2.093 -0.733 4.629 1.00 6.29 959 PRO A N 1
ATOM 572 C CA . PRO A 1 73 ? -2.116 -1.048 6.053 1.00 6.37 959 PRO A CA 1
ATOM 573 C C . PRO A 1 73 ? -2.209 -2.543 6.334 1.00 6.41 959 PRO A C 1
ATOM 574 O O . PRO A 1 73 ? -2.772 -3.310 5.558 1.00 7.50 959 PRO A O 1
ATOM 578 N N . GLY A 1 74 ? -1.648 -2.945 7.454 1.00 6.30 960 GLY A N 1
ATOM 579 C CA . GLY A 1 74 ? -1.649 -4.340 7.830 1.00 6.27 960 GLY A CA 1
ATOM 580 C C . GLY A 1 74 ? -0.457 -4.645 8.723 1.00 6.31 960 GLY A C 1
ATOM 581 O O . GLY A 1 74 ? 0.242 -3.739 9.118 1.00 6.65 960 GLY A O 1
ATOM 582 N N . ALA A 1 75 ? -0.260 -5.929 8.995 1.00 6.30 961 ALA A N 1
ATOM 583 C CA . ALA A 1 75 ? 0.858 -6.401 9.775 1.00 6.38 961 ALA A CA 1
ATOM 584 C C . ALA A 1 75 ? 1.780 -7.186 8.866 1.00 6.71 961 ALA A C 1
ATOM 585 O O . ALA A 1 75 ? 1.318 -7.997 8.072 1.00 8.49 961 ALA A O 1
ATOM 587 N N . TYR A 1 76 ? 3.076 -6.918 9.011 1.00 6.24 962 TYR A N 1
ATOM 588 C CA . TYR A 1 76 ? 4.092 -7.505 8.153 1.00 6.00 962 TYR A CA 1
ATOM 589 C C . TYR A 1 76 ? 5.340 -7.883 8.929 1.00 6.41 962 TYR A C 1
ATOM 590 O O . TYR A 1 76 ? 5.838 -7.103 9.749 1.00 7.54 962 TYR A O 1
ATOM 599 N N . ASN A 1 77 ? 5.825 -9.098 8.677 1.00 6.66 963 ASN A N 1
ATOM 600 C CA . ASN A 1 77 ? 7.142 -9.487 9.129 1.00 7.11 963 ASN A CA 1
ATOM 601 C C . ASN A 1 77 ? 8.100 -9.432 7.960 1.00 7.34 963 ASN A C 1
ATOM 602 O O . ASN A 1 77 ? 8.002 -10.263 7.048 1.00 9.32 963 ASN A O 1
ATOM 607 N N . VAL A 1 78 ? 8.988 -8.438 7.951 1.00 6.33 964 VAL A N 1
ATOM 608 C CA . VAL A 1 78 ? 9.999 -8.342 6.897 1.00 6.48 964 VAL A CA 1
ATOM 609 C C . VAL A 1 78 ? 11.072 -9.362 7.212 1.00 6.74 964 VAL A C 1
ATOM 610 O O . VAL A 1 78 ? 11.684 -9.291 8.274 1.00 6.51 964 VAL A O 1
ATOM 614 N N . PRO A 1 79 ? 11.351 -10.329 6.326 1.00 7.08 965 PRO A N 1
ATOM 615 C CA . PRO A 1 79 ? 12.344 -11.347 6.619 1.00 7.56 965 PRO A CA 1
ATOM 616 C C . PRO A 1 79 ? 13.741 -10.799 6.447 1.00 7.36 965 PRO A C 1
ATOM 617 O O . PRO A 1 79 ? 14.006 -10.192 5.393 1.00 7.01 965 PRO A O 1
ATOM 621 N N . VAL A 1 80 ? 14.602 -10.987 7.462 1.00 6.68 966 VAL A N 1
ATOM 622 C CA . VAL A 1 80 ? 15.985 -10.553 7.387 1.00 7.27 966 VAL A CA 1
ATOM 623 C C . VAL A 1 80 ? 16.878 -11.730 7.698 1.00 7.66 966 VAL A C 1
ATOM 624 O O . VAL A 1 80 ? 16.705 -12.407 8.710 1.00 8.38 966 VAL A O 1
ATOM 628 N N . THR A 1 81 ? 17.836 -11.951 6.806 1.00 7.52 967 THR A N 1
ATOM 629 C CA . THR A 1 81 ? 18.883 -12.914 7.058 1.00 7.60 967 THR A CA 1
ATOM 630 C C . THR A 1 81 ? 20.139 -12.189 7.525 1.00 7.43 967 THR A C 1
ATOM 631 O O . THR A 1 81 ? 20.595 -11.257 6.871 1.00 7.10 967 THR A O 1
ATOM 635 N N . VAL A 1 82 ? 20.623 -12.635 8.674 1.00 6.78 968 VAL A N 1
ATOM 636 C CA . VAL A 1 82 ? 21.846 -12.120 9.274 1.00 6.97 968 VAL A CA 1
ATOM 637 C C . VAL A 1 82 ? 22.948 -13.105 8.960 1.00 7.75 968 VAL A C 1
ATOM 638 O O . VAL A 1 82 ? 22.854 -14.240 9.388 1.00 9.05 968 VAL A O 1
ATOM 642 N N . THR A 1 83 ? 24.008 -12.661 8.265 1.00 7.46 969 THR A N 1
ATOM 643 C CA . THR A 1 83 ? 25.133 -13.522 7.907 1.00 7.68 969 THR A CA 1
ATOM 644 C C . THR A 1 83 ? 26.349 -13.068 8.704 1.00 7.75 969 THR A C 1
ATOM 645 O O . THR A 1 83 ? 26.821 -11.944 8.491 1.00 6.76 969 THR A O 1
ATOM 649 N N . TYR A 1 84 ? 26.823 -13.950 9.568 1.00 8.19 970 TYR A N 1
ATOM 650 C CA . TYR A 1 84 ? 27.968 -13.650 10.418 1.00 8.41 970 TYR A CA 1
ATOM 651 C C . TYR A 1 84 ? 29.227 -13.895 9.592 1.00 9.64 970 TYR A C 1
ATOM 652 O O . TYR A 1 84 ? 29.283 -14.644 8.624 1.00 9.64 970 TYR A O 1
ATOM 661 N N . PRO A 1 85 ? 30.350 -13.332 10.014 1.00 10.02 971 PRO A N 1
ATOM 662 C CA . PRO A 1 85 ? 31.600 -13.558 9.290 1.00 11.00 971 PRO A CA 1
ATOM 663 C C . PRO A 1 85 ? 32.064 -15.007 9.128 1.00 12.41 971 PRO A C 1
ATOM 664 O O . PRO A 1 85 ? 32.765 -15.303 8.147 1.00 13.97 971 PRO A O 1
ATOM 668 N N . ASP A 1 86 ? 31.654 -15.917 10.014 1.00 11.84 972 ASP A N 1
ATOM 669 C CA . ASP A 1 86 ? 31.952 -17.335 9.872 1.00 12.04 972 ASP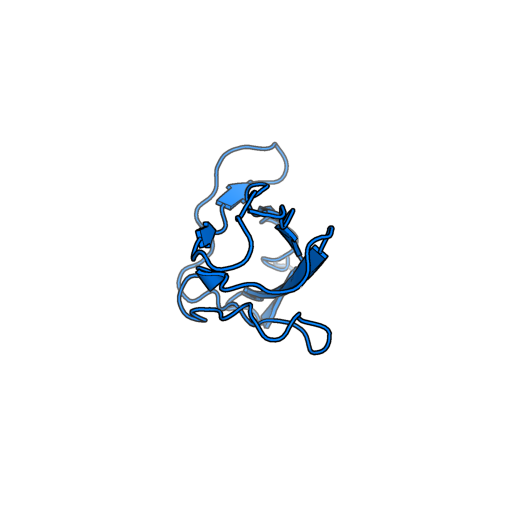 A CA 1
ATOM 670 C C . ASP A 1 86 ? 30.996 -18.059 8.941 1.00 12.87 972 ASP A C 1
ATOM 671 O O . ASP A 1 86 ? 31.091 -19.287 8.833 1.00 13.91 972 ASP A O 1
ATOM 676 N N . LYS A 1 87 ? 30.096 -17.314 8.298 1.00 13.22 973 LYS A N 1
ATOM 677 C CA . LYS A 1 87 ? 29.136 -17.809 7.330 1.00 14.43 973 LYS A CA 1
ATOM 678 C C . LYS A 1 87 ? 27.946 -18.498 7.971 1.00 12.55 973 LYS A C 1
ATOM 679 O O . LYS A 1 87 ? 27.046 -18.882 7.226 1.00 13.65 973 LYS A O 1
ATOM 685 N N . SER A 1 88 ? 27.871 -18.571 9.315 1.00 11.14 974 SER A N 1
ATOM 686 C CA . SER A 1 88 ? 26.646 -18.980 9.967 1.00 10.11 974 SER A CA 1
ATOM 687 C C . SER A 1 88 ? 25.604 -17.864 9.799 1.00 10.19 974 SER A C 1
ATOM 688 O O . SER A 1 88 ? 25.941 -16.698 9.535 1.00 9.32 974 SER A O 1
ATOM 691 N N . THR A 1 89 ? 24.327 -18.255 9.902 1.00 11.22 975 THR A N 1
ATOM 692 C CA . THR A 1 89 ? 23.218 -17.337 9.629 1.00 12.37 975 THR A CA 1
ATOM 693 C C . THR A 1 89 ? 22.110 -17.427 10.676 1.00 12.04 975 THR A C 1
ATOM 694 O O . THR A 1 89 ? 21.861 -18.485 11.241 1.00 13.03 975 THR A O 1
ATOM 698 N N . ASP A 1 90 ? 21.507 -16.268 10.975 1.00 11.99 976 ASP A N 1
ATOM 699 C CA . ASP A 1 90 ? 20.281 -16.181 11.757 1.00 11.44 976 ASP A CA 1
ATOM 700 C C . ASP A 1 90 ? 19.187 -15.658 10.816 1.00 10.38 976 ASP A C 1
ATOM 701 O O . ASP A 1 90 ? 19.424 -14.875 9.899 1.00 11.43 976 ASP A O 1
ATOM 706 N N A GLU A 1 91 ? 17.956 -16.100 11.066 0.50 9.46 977 GLU A N 1
ATOM 707 N N B GLU A 1 91 ? 17.946 -16.048 11.128 0.50 10.10 977 GLU A N 1
ATOM 708 C CA A GLU A 1 91 ? 16.792 -15.475 10.465 0.50 8.67 977 GLU A CA 1
ATOM 709 C CA B GLU A 1 91 ? 16.775 -15.483 10.480 0.50 9.66 977 GLU A CA 1
ATOM 710 C C A GLU A 1 91 ? 16.111 -14.645 11.545 0.50 8.44 977 GLU A C 1
ATOM 711 C C B GLU A 1 91 ? 15.971 -14.691 11.506 0.50 9.12 977 GLU A C 1
ATOM 712 O O A GLU A 1 91 ? 16.040 -15.075 12.700 0.50 8.51 977 GLU A O 1
ATOM 713 O O B GLU A 1 91 ? 15.592 -15.215 12.558 0.50 9.65 977 GLU A O 1
ATOM 724 N N . THR A 1 92 ? 15.675 -13.434 11.184 1.00 8.00 978 THR A N 1
ATOM 725 C CA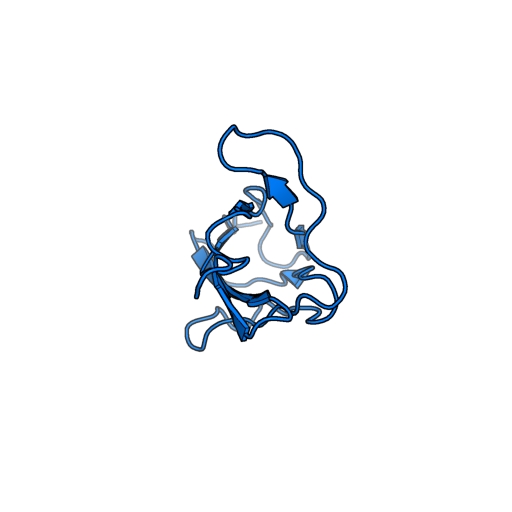 . THR A 1 92 ? 14.895 -12.591 12.077 1.00 8.61 978 THR A CA 1
ATOM 726 C C . THR A 1 92 ? 13.885 -11.837 11.227 1.00 7.44 978 THR A C 1
ATOM 727 O O . THR A 1 92 ? 13.727 -12.117 10.036 1.00 6.94 978 THR A O 1
ATOM 731 N N . THR A 1 93 ? 13.153 -10.946 11.897 1.00 7.45 979 THR A N 1
ATOM 732 C CA . THR A 1 93 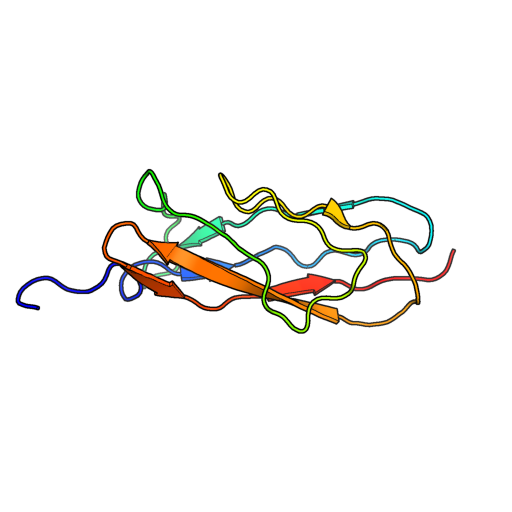? 12.067 -10.203 11.280 1.00 6.90 979 THR A CA 1
ATOM 733 C C . THR A 1 93 ? 12.072 -8.751 11.694 1.00 6.69 979 THR A C 1
ATOM 734 O O . THR A 1 93 ? 12.450 -8.414 12.816 1.00 7.03 979 THR A O 1
ATOM 738 N N . VAL A 1 94 ? 11.672 -7.874 10.772 1.00 6.22 980 VAL A N 1
ATOM 739 C CA . VAL A 1 94 ? 11.278 -6.530 11.131 1.00 6.43 980 VAL A CA 1
ATOM 740 C C . VAL A 1 94 ? 9.756 -6.533 11.271 1.00 6.38 980 VAL A C 1
ATOM 741 O O . VAL A 1 94 ? 9.003 -6.716 10.300 1.00 6.11 980 VAL A O 1
ATOM 745 N N . PRO A 1 95 ? 9.212 -6.353 12.485 1.00 6.00 981 PRO A N 1
ATOM 746 C CA . PRO A 1 95 ? 7.782 -6.442 12.722 1.00 6.00 981 PRO A CA 1
ATOM 747 C C . PRO A 1 95 ? 7.149 -5.085 12.543 1.00 6.00 981 PRO A C 1
ATOM 748 O O . PRO A 1 95 ? 7.394 -4.163 13.310 1.00 7.21 981 PRO A O 1
ATOM 752 N N . VAL A 1 96 ? 6.369 -4.966 11.467 1.00 5.61 982 VAL A N 1
ATOM 753 C CA . VAL A 1 96 ? 5.835 -3.678 11.070 1.00 5.94 982 VAL A CA 1
ATOM 754 C C . VAL A 1 96 ? 4.326 -3.706 11.115 1.00 5.75 982 VAL A C 1
ATOM 755 O O . VAL A 1 96 ? 3.667 -4.596 10.546 1.00 6.41 982 VAL A O 1
ATOM 759 N N A ILE A 1 97 ? 3.736 -2.672 11.720 0.50 5.94 983 ILE A N 1
ATOM 760 N N B ILE A 1 97 ? 3.757 -2.713 11.761 0.50 5.68 983 ILE A N 1
ATOM 761 C CA A ILE A 1 97 ? 2.306 -2.424 11.691 0.50 6.17 983 ILE A CA 1
ATOM 762 C CA B ILE A 1 97 ? 2.360 -2.454 11.564 0.50 5.73 983 ILE A CA 1
ATOM 763 C C A ILE A 1 97 ? 2.053 -1.129 10.908 0.50 5.99 983 ILE A C 1
ATOM 764 C C B ILE A 1 97 ? 2.233 -1.157 10.794 0.50 5.74 983 ILE A C 1
ATOM 765 O O A ILE A 1 97 ? 2.349 -0.040 11.419 0.50 5.75 983 ILE A O 1
ATOM 766 O O B ILE A 1 97 ? 2.815 -0.146 11.174 0.50 5.48 983 ILE A O 1
ATOM 775 N N . VAL A 1 98 ? 1.510 -1.251 9.688 1.00 5.76 984 VAL A N 1
ATOM 776 C CA . VAL A 1 98 ? 1.213 -0.079 8.872 1.00 6.28 984 VAL A CA 1
ATOM 777 C C . VAL A 1 98 ? -0.218 0.342 9.212 1.00 6.79 984 VAL A C 1
ATOM 778 O O . VAL A 1 98 ? -1.164 -0.426 9.086 1.00 6.76 984 VAL A O 1
ATOM 782 N N . THR A 1 99 ? -0.407 1.622 9.584 1.00 8.38 985 THR A N 1
ATOM 783 C CA . THR A 1 99 ? -1.710 2.180 9.906 1.00 9.56 985 THR A CA 1
ATOM 784 C C . THR A 1 99 ? -2.160 3.140 8.815 1.00 10.67 985 THR A C 1
ATOM 785 O O . THR A 1 99 ? -1.372 3.886 8.237 1.00 12.67 985 THR A O 1
ATOM 789 N N . LYS A 1 100 ? -3.467 3.198 8.608 1.00 11.47 986 LYS A N 1
ATOM 790 C CA . LYS A 1 100 ? -4.035 4.192 7.706 1.00 14.76 986 LYS A CA 1
ATOM 791 C C . LYS A 1 100 ? -3.824 5.631 8.215 1.00 16.67 986 LYS A C 1
ATOM 792 O O . LYS A 1 100 ? -3.880 5.891 9.425 1.00 18.98 986 LYS A O 1
ATOM 798 N N . ALA A 1 101 ? -3.660 6.619 7.314 1.00 21.43 987 ALA A N 1
ATOM 799 C CA . ALA A 1 101 ? -3.697 8.014 7.782 1.00 24.99 987 ALA A CA 1
ATOM 800 C C . ALA A 1 101 ? -5.083 8.320 8.381 1.00 25.91 987 ALA A C 1
ATOM 801 O O . ALA A 1 101 ? -5.124 9.198 9.290 1.00 32.09 987 ALA A O 1
#

Secondary structure (DSSP, 8-state):
--SPPHHHH-EEEE--EEEETTS-EEE-EEEE-TTS-EE-PPTT-EEEE-TT--TTEEE-TTT--EEE---SSEEEEEEEEEE-TTS-EEEEEEEEEEE--

Foldseek 3Di:
DVDDDLQQFKDKAKDEEEAEAQGKDKIFIWIDGPVRHTDDADQPKFKDWDPPADPQWDADGRGGMIMGHDDDFDWDWTWMWIQGPVRDIDIYTHIYGYHYD

B-factor: mean 14.49, std 10.61, range [5.35, 92.31]

Radius of gyration: 14.42 Å; Cα contacts (8 Å, |Δi|>4): 266; chains: 1; bounding box: 39×36×30 Å